Protein AF-A0AAD7Q7Y7-F1 (afdb_monomer_lite)

Radius of gyration: 22.15 Å; chains: 1; bounding box: 52×50×63 Å

Sequence (115 aa):
MNFNFKGLAIGNPLLDFDIDFNSKAEFFCSHGLISDSTCESFNKIGNPSQIRRQTVSGTLTDVCAGANKQVFSELSSYVDTYDITLSICLASV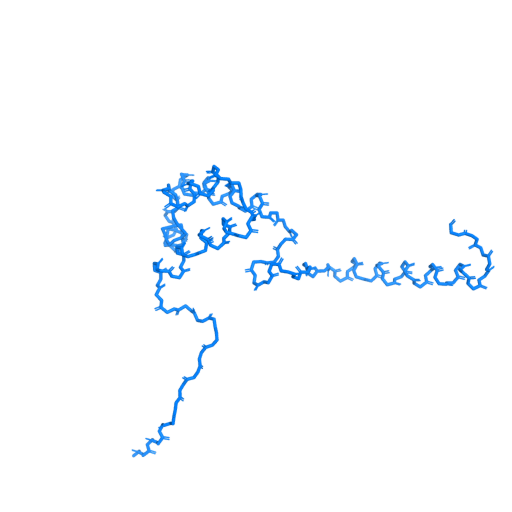LQQAAVLHQLVRFIHILEGKKS

Foldseek 3Di:
DDDDDDDDDDDPDDDDLLVSQQVLLVVCVVVVLADPVLSVLCNPFQPRSNLVVCVVVVNHDPSNVVSVVRSDVSNDPFADPVDRVDTDDDDPVVVVVVVVVVVVVVVCVVVVNDD

pLDDT: mean 90.98, std 7.78, range [52.94, 97.56]

Organism: Quillaja saponaria (NCBI:txid32244)

Secondary structure (DSSP, 8-state):
----------SS----HHHHHHHHHHHHHHTTSS-HHHHHHHHHTS-HHHHHHHHHHT---HHHHHHHHHHHHHH-TTB-SS-TTSBPPPPHHHHHHHHHHHHHHHHHHHTT---

Structure (mmCIF, N/CA/C/O backbone):
data_AF-A0AAD7Q7Y7-F1
#
_entry.id   AF-A0AAD7Q7Y7-F1
#
loop_
_atom_site.group_PDB
_atom_site.id
_atom_site.type_symbol
_atom_site.label_atom_id
_atom_site.label_alt_id
_atom_site.label_comp_id
_atom_site.label_asym_id
_atom_site.label_entity_id
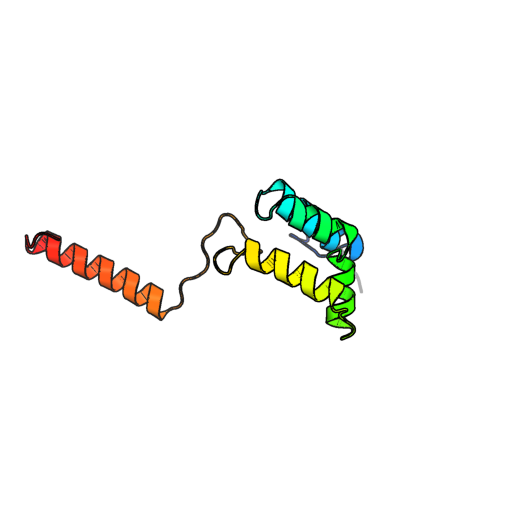_atom_site.label_seq_id
_atom_site.pdbx_PDB_ins_code
_atom_site.Cartn_x
_atom_site.Cartn_y
_atom_site.Cartn_z
_atom_site.occupancy
_atom_site.B_iso_or_equiv
_atom_site.auth_seq_id
_atom_site.auth_comp_id
_atom_site.auth_asym_id
_atom_site.auth_atom_id
_atom_site.pdbx_PDB_model_num
ATOM 1 N N . MET A 1 1 ? -6.175 -33.674 -24.945 1.00 52.94 1 MET A N 1
ATOM 2 C CA . MET A 1 1 ? -6.567 -32.699 -23.903 1.00 52.94 1 MET A CA 1
ATOM 3 C C . MET A 1 1 ? -7.348 -31.598 -24.597 1.00 52.94 1 MET A C 1
ATOM 5 O O . MET A 1 1 ? -6.795 -31.001 -25.506 1.00 52.94 1 MET A O 1
ATOM 9 N N . ASN A 1 2 ? -8.621 -31.394 -24.254 1.00 79.12 2 ASN A N 1
ATOM 10 C CA . ASN A 1 2 ? -9.457 -30.366 -24.880 1.00 79.12 2 ASN A CA 1
ATOM 11 C C . ASN A 1 2 ? -9.912 -29.390 -23.789 1.00 79.12 2 ASN A C 1
ATOM 13 O O . ASN A 1 2 ? -10.776 -29.732 -22.984 1.00 79.12 2 ASN A O 1
ATOM 17 N N . PHE A 1 3 ? -9.276 -28.221 -23.711 1.00 87.75 3 PHE A N 1
ATOM 18 C CA . PHE A 1 3 ? -9.587 -27.195 -22.715 1.00 87.75 3 PHE A CA 1
ATOM 19 C C . PHE A 1 3 ? -10.415 -26.082 -23.369 1.00 87.75 3 PHE A C 1
ATOM 21 O O . PHE A 1 3 ? -9.946 -25.419 -24.289 1.00 87.75 3 PHE A O 1
ATOM 28 N N . ASN A 1 4 ? -11.658 -25.896 -22.914 1.00 91.56 4 ASN A N 1
ATOM 29 C CA . ASN A 1 4 ? -12.604 -24.905 -23.445 1.00 91.56 4 ASN A CA 1
ATOM 30 C C . ASN A 1 4 ? -12.723 -23.715 -22.483 1.00 91.56 4 ASN A C 1
ATOM 32 O O . ASN A 1 4 ? -13.688 -23.602 -21.726 1.00 91.56 4 ASN A O 1
ATOM 36 N N . PHE A 1 5 ? -11.707 -22.856 -22.485 1.00 93.81 5 PHE A N 1
ATOM 37 C CA . PHE A 1 5 ? -11.635 -21.684 -21.617 1.00 93.81 5 PHE A CA 1
ATOM 38 C C . PHE A 1 5 ? -12.669 -20.614 -22.001 1.00 93.81 5 PHE A C 1
ATOM 40 O O . PHE A 1 5 ? -12.812 -20.291 -23.180 1.00 93.81 5 PHE A O 1
ATOM 47 N N . LYS A 1 6 ? -13.379 -20.056 -21.008 1.00 96.56 6 LYS A N 1
ATOM 48 C CA . LYS A 1 6 ? -14.420 -19.028 -21.215 1.00 96.56 6 LYS A CA 1
ATOM 49 C C . LYS A 1 6 ? -14.054 -17.636 -20.704 1.00 96.56 6 LYS A C 1
ATOM 51 O O . LYS A 1 6 ? -14.623 -16.667 -21.191 1.00 96.56 6 LYS A O 1
ATOM 56 N N . GLY A 1 7 ? -13.119 -17.521 -19.766 1.00 96.06 7 GLY A N 1
ATOM 57 C CA . GLY A 1 7 ? -12.695 -16.228 -19.238 1.00 96.06 7 GLY A CA 1
ATOM 58 C C . GLY A 1 7 ? -12.026 -16.326 -17.871 1.00 96.06 7 GLY A C 1
ATOM 59 O O . GLY A 1 7 ? -12.074 -17.367 -17.216 1.00 96.06 7 GLY A O 1
ATOM 60 N N . LEU A 1 8 ? -11.402 -15.218 -17.467 1.00 96.31 8 LEU A N 1
ATOM 61 C CA . LEU A 1 8 ? -10.744 -15.011 -16.178 1.00 96.31 8 LEU A CA 1
ATOM 62 C C . LEU A 1 8 ? -11.156 -13.639 -15.643 1.00 96.31 8 LEU A C 1
ATOM 64 O O . LEU A 1 8 ? -11.082 -12.648 -16.365 1.00 96.31 8 LEU A O 1
ATOM 68 N N . ALA A 1 9 ? -11.566 -13.597 -14.381 1.00 96.94 9 ALA A N 1
ATOM 69 C CA . ALA A 1 9 ? -11.798 -12.368 -13.639 1.00 96.94 9 ALA A CA 1
ATOM 70 C C . ALA A 1 9 ? -10.845 -12.342 -12.444 1.00 96.94 9 ALA A C 1
ATOM 72 O O . ALA A 1 9 ? -10.654 -13.366 -11.786 1.00 96.94 9 ALA A O 1
ATOM 73 N N . ILE A 1 10 ? -10.249 -11.183 -12.176 1.00 97.50 10 ILE A N 1
ATOM 74 C CA . ILE A 1 10 ? -9.344 -10.981 -11.045 1.00 97.50 10 ILE A CA 1
ATOM 75 C C . ILE A 1 10 ? -9.737 -9.672 -10.362 1.00 97.50 10 ILE A C 1
ATOM 77 O O . ILE A 1 10 ? -9.852 -8.645 -11.026 1.00 97.50 10 ILE A O 1
ATOM 81 N N . GLY A 1 11 ? -9.985 -9.719 -9.053 1.00 96.19 11 GLY A N 1
ATOM 82 C CA . GLY A 1 11 ? -10.359 -8.555 -8.246 1.00 96.19 11 GLY A CA 1
ATOM 83 C C . GLY A 1 11 ? -9.155 -8.007 -7.487 1.00 96.19 11 GLY A C 1
ATOM 84 O O . GLY A 1 11 ? -8.452 -8.777 -6.839 1.00 96.19 11 GLY A O 1
ATOM 85 N N . ASN A 1 12 ? -8.923 -6.697 -7.597 1.00 95.31 12 ASN A N 1
ATOM 86 C CA . ASN A 1 12 ? -7.791 -5.965 -7.010 1.00 95.31 12 ASN A CA 1
ATOM 87 C C . ASN A 1 12 ? -6.423 -6.675 -7.141 1.00 95.31 12 ASN A C 1
ATOM 89 O O . ASN A 1 12 ? -5.718 -6.850 -6.143 1.00 95.31 12 ASN A O 1
ATOM 93 N N . PRO A 1 13 ? -6.052 -7.136 -8.350 1.00 95.50 13 PRO A N 1
ATOM 94 C CA . PRO A 1 13 ? -4.773 -7.799 -8.571 1.00 95.50 13 PRO A CA 1
ATOM 95 C C . PRO A 1 13 ? -3.579 -6.854 -8.445 1.00 95.50 13 PRO A C 1
ATOM 97 O O . PRO A 1 13 ? -3.693 -5.650 -8.642 1.00 95.50 13 PRO A O 1
ATOM 100 N N . LEU A 1 14 ? -2.409 -7.458 -8.239 1.00 95.88 14 LEU A N 1
ATOM 101 C CA . LEU A 1 14 ? -1.136 -6.890 -8.672 1.00 95.88 14 LEU A CA 1
ATOM 102 C C . LEU A 1 14 ? -0.893 -7.338 -10.126 1.00 95.88 14 LEU A C 1
ATOM 104 O O . LEU A 1 14 ? -0.710 -8.532 -10.369 1.00 95.88 14 LEU A O 1
ATOM 108 N N . LEU A 1 15 ? -0.936 -6.411 -11.077 1.00 96.69 15 LEU A N 1
ATOM 109 C CA . LEU A 1 15 ? -0.736 -6.607 -12.517 1.00 96.69 15 LEU A CA 1
ATOM 110 C C . LEU A 1 15 ? 0.615 -6.073 -12.988 1.00 96.69 15 LEU A C 1
ATOM 112 O O . LEU A 1 15 ? 1.291 -6.741 -13.768 1.00 96.69 15 LEU A O 1
ATOM 116 N N . ASP A 1 16 ? 1.011 -4.897 -12.505 1.00 97.56 16 ASP A N 1
ATOM 117 C CA . ASP A 1 16 ? 2.286 -4.265 -12.823 1.00 97.56 16 ASP A CA 1
ATOM 118 C C . ASP A 1 16 ? 2.927 -3.734 -11.545 1.00 97.56 16 ASP A C 1
ATOM 120 O O . ASP A 1 16 ? 2.351 -2.935 -10.810 1.00 97.56 16 ASP A O 1
ATOM 124 N N . PHE A 1 17 ? 4.144 -4.195 -11.269 1.00 96.12 17 PHE A N 1
ATOM 125 C CA . PHE A 1 17 ? 4.811 -3.900 -10.010 1.00 96.12 17 PHE A CA 1
ATOM 126 C C . PHE A 1 17 ? 5.022 -2.396 -9.806 1.00 96.12 17 PHE A C 1
ATOM 128 O O . PHE A 1 17 ? 4.733 -1.880 -8.730 1.00 96.12 17 PHE A O 1
ATOM 135 N N . ASP A 1 18 ? 5.530 -1.680 -10.805 1.00 96.06 18 ASP A N 1
ATOM 136 C CA . ASP A 1 18 ? 5.871 -0.276 -10.606 1.00 96.06 18 ASP A CA 1
ATOM 137 C C . ASP A 1 18 ? 4.602 0.585 -10.605 1.00 96.06 18 ASP A C 1
ATOM 139 O O . ASP A 1 18 ? 4.456 1.436 -9.728 1.00 96.06 18 ASP A O 1
ATOM 143 N N 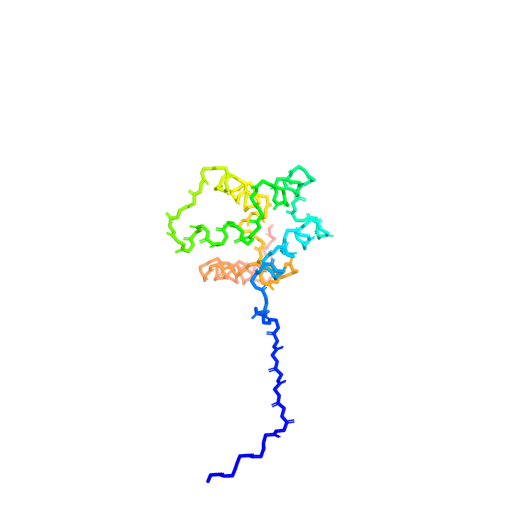. ILE A 1 19 ? 3.647 0.325 -11.502 1.00 96.12 19 ILE A N 1
ATOM 144 C CA . ILE A 1 19 ? 2.385 1.078 -11.570 1.00 96.12 19 ILE A CA 1
ATOM 145 C C . ILE A 1 19 ? 1.548 0.856 -10.305 1.00 96.12 19 ILE A C 1
ATOM 147 O O . ILE A 1 19 ? 1.166 1.822 -9.640 1.00 96.12 19 ILE A O 1
ATOM 151 N N . ASP A 1 20 ? 1.297 -0.397 -9.927 1.00 96.19 20 ASP A N 1
ATOM 152 C CA . ASP A 1 20 ? 0.395 -0.703 -8.816 1.00 96.19 20 ASP A CA 1
ATOM 153 C C . ASP A 1 20 ? 0.981 -0.278 -7.473 1.00 96.19 20 ASP A C 1
ATOM 155 O O . ASP A 1 20 ? 0.251 0.227 -6.618 1.00 96.19 20 ASP A O 1
ATOM 159 N N . PHE A 1 21 ? 2.294 -0.433 -7.257 1.00 95.62 21 PHE A N 1
ATOM 160 C CA . PHE A 1 21 ? 2.894 0.085 -6.031 1.00 95.62 21 PHE A CA 1
ATOM 161 C C . PHE A 1 21 ? 2.924 1.612 -6.041 1.00 95.62 21 PHE A C 1
ATOM 163 O O . PHE A 1 21 ? 2.484 2.205 -5.057 1.00 95.62 21 PHE A O 1
ATOM 170 N N . ASN A 1 22 ? 3.372 2.264 -7.119 1.00 95.25 22 ASN A N 1
ATOM 171 C CA . ASN A 1 22 ? 3.475 3.726 -7.133 1.00 95.25 22 ASN A CA 1
ATOM 172 C C . ASN A 1 22 ? 2.109 4.417 -7.007 1.00 95.25 22 ASN A C 1
ATOM 174 O O . ASN A 1 22 ? 2.018 5.431 -6.318 1.00 95.25 22 ASN A O 1
ATOM 178 N N . SER A 1 23 ? 1.035 3.826 -7.543 1.00 94.75 23 SER A N 1
ATOM 179 C CA . SER A 1 23 ? -0.334 4.340 -7.369 1.00 94.75 23 SER A CA 1
ATOM 180 C C . SER A 1 23 ? -0.780 4.441 -5.903 1.00 94.75 23 SER A C 1
ATOM 182 O O . SER A 1 23 ? -1.650 5.248 -5.583 1.00 94.75 23 SER A O 1
ATOM 184 N N . LYS A 1 24 ? -0.163 3.692 -4.973 1.00 92.88 24 LYS A N 1
ATOM 185 C CA . LYS A 1 24 ? -0.460 3.808 -3.534 1.00 92.88 24 LYS A CA 1
ATOM 186 C C . LYS A 1 24 ? -0.111 5.180 -2.978 1.00 92.88 24 LYS A C 1
ATOM 188 O O . LYS A 1 24 ? -0.804 5.648 -2.079 1.00 92.88 24 LYS A O 1
ATOM 193 N N . ALA A 1 25 ? 0.945 5.810 -3.495 1.00 93.88 25 ALA A N 1
ATOM 194 C CA . ALA A 1 25 ? 1.298 7.158 -3.079 1.00 93.88 25 ALA A CA 1
ATOM 195 C C . ALA A 1 25 ? 0.175 8.125 -3.456 1.00 93.88 25 ALA A C 1
ATOM 197 O O . ALA A 1 25 ? -0.387 8.777 -2.581 1.00 93.88 25 ALA A O 1
ATOM 198 N N . GLU A 1 26 ? -0.231 8.133 -4.725 1.00 93.56 26 GLU A N 1
ATOM 199 C CA . GLU A 1 26 ? -1.332 8.968 -5.212 1.00 93.56 26 GLU A CA 1
ATOM 200 C C . GLU A 1 26 ? -2.662 8.669 -4.505 1.00 93.56 26 GLU A C 1
ATOM 202 O O . GLU A 1 26 ? -3.393 9.595 -4.146 1.00 93.56 26 GLU A O 1
ATOM 207 N N . PHE A 1 27 ? -2.958 7.398 -4.225 1.00 95.62 27 PHE A N 1
ATOM 208 C CA . PHE A 1 27 ? -4.135 7.002 -3.457 1.00 95.62 27 PHE A CA 1
ATOM 209 C C . PHE A 1 27 ? -4.123 7.614 -2.049 1.00 95.62 27 PHE A C 1
ATOM 211 O O . PHE A 1 27 ? -5.088 8.272 -1.667 1.00 95.62 27 PHE A O 1
ATOM 218 N N . PHE A 1 28 ? -3.028 7.485 -1.292 1.00 95.81 28 PHE A N 1
ATOM 219 C CA . PHE A 1 28 ? -2.949 8.062 0.055 1.00 95.81 28 PHE A CA 1
ATOM 220 C C . PHE A 1 28 ? -3.048 9.589 0.047 1.00 95.81 28 PHE A C 1
ATOM 222 O O . PHE A 1 28 ? -3.737 10.152 0.898 1.00 95.81 28 PHE A O 1
ATOM 229 N N . CYS A 1 29 ? -2.425 10.254 -0.929 1.00 95.06 29 CYS A N 1
ATOM 230 C CA . CYS A 1 29 ? -2.511 11.707 -1.055 1.00 95.06 29 CYS A CA 1
ATOM 231 C C . CYS A 1 29 ? -3.941 12.169 -1.379 1.00 95.06 29 CYS A C 1
ATOM 233 O O . CYS A 1 29 ? -4.493 13.028 -0.699 1.00 95.06 29 CYS A O 1
ATOM 235 N N . SER A 1 30 ? -4.565 11.577 -2.402 1.00 96.44 30 SER A N 1
ATOM 236 C CA . SER A 1 30 ? -5.900 11.978 -2.880 1.00 96.44 30 SER A CA 1
ATOM 237 C C . SER A 1 30 ? -7.023 11.693 -1.880 1.00 96.44 30 SER A C 1
ATOM 239 O O . SER A 1 30 ? -8.062 12.348 -1.930 1.00 96.44 30 SER A O 1
ATOM 241 N N . HIS A 1 31 ? -6.805 10.761 -0.951 1.00 95.69 31 HIS A N 1
ATOM 242 C CA . HIS A 1 31 ? -7.755 10.427 0.111 1.00 95.69 31 HIS A CA 1
ATOM 243 C C . HIS A 1 31 ? -7.444 11.139 1.437 1.00 95.69 31 HIS A C 1
ATOM 245 O O . HIS A 1 31 ? -8.073 10.842 2.450 1.00 95.69 31 HIS A O 1
ATOM 251 N N . GLY A 1 32 ? -6.488 12.078 1.446 1.00 95.25 32 GLY A N 1
ATOM 252 C CA . GLY A 1 32 ? -6.157 12.884 2.625 1.00 95.25 32 GLY A CA 1
ATOM 253 C C . GLY A 1 32 ? -5.594 12.073 3.791 1.00 95.25 32 GLY A C 1
ATOM 254 O O . GLY A 1 32 ? -5.728 12.478 4.943 1.00 95.25 32 GLY A O 1
ATOM 255 N N . LEU A 1 33 ? -4.996 10.914 3.504 1.00 95.81 33 LEU A N 1
ATOM 256 C CA . LEU A 1 33 ? -4.450 10.017 4.522 1.00 95.81 33 LEU A CA 1
ATOM 257 C C . LEU A 1 33 ? -3.051 10.431 4.985 1.00 95.81 33 LEU A C 1
ATOM 259 O O . LEU A 1 33 ? -2.596 9.990 6.038 1.00 95.81 33 LEU A O 1
ATOM 263 N N . ILE A 1 34 ? -2.373 11.248 4.180 1.00 96.44 34 ILE A N 1
ATOM 264 C CA . ILE A 1 34 ? -1.046 11.791 4.452 1.00 96.44 34 ILE A CA 1
ATOM 265 C C . ILE A 1 34 ? -0.988 13.277 4.080 1.00 96.44 34 ILE A C 1
ATOM 267 O O . ILE A 1 34 ? -1.750 13.749 3.236 1.00 96.44 34 ILE A O 1
ATOM 271 N N . SER A 1 35 ? -0.074 14.009 4.707 1.00 97.06 35 SER A N 1
ATOM 272 C CA . SER A 1 35 ? 0.213 15.421 4.470 1.00 97.06 35 SER A CA 1
ATOM 273 C C . SER A 1 35 ? 0.880 15.657 3.113 1.00 97.06 35 SER A C 1
ATOM 275 O O . SER A 1 35 ? 1.539 14.768 2.571 1.00 97.06 35 SER A O 1
ATOM 277 N N . ASP A 1 36 ? 0.790 16.882 2.585 1.00 96.12 36 ASP A N 1
ATOM 278 C CA . ASP A 1 36 ? 1.417 17.255 1.307 1.00 96.12 36 ASP A CA 1
ATOM 279 C C . ASP A 1 36 ? 2.934 16.997 1.298 1.00 96.12 36 ASP A C 1
ATOM 281 O O . ASP A 1 36 ? 3.478 16.490 0.316 1.00 96.12 36 ASP A O 1
ATOM 285 N N . SER A 1 37 ? 3.628 17.276 2.409 1.00 94.94 37 SER A N 1
ATOM 286 C CA . SER A 1 37 ? 5.070 17.017 2.513 1.00 94.94 37 SER A CA 1
ATOM 287 C C . SER A 1 37 ? 5.397 15.524 2.493 1.00 94.94 37 SER A C 1
ATOM 289 O O . SER A 1 37 ? 6.378 15.107 1.871 1.00 94.94 37 SER A O 1
ATOM 291 N N . THR A 1 38 ? 4.567 14.704 3.140 1.00 95.38 38 THR A N 1
ATOM 292 C CA . THR A 1 38 ? 4.710 13.246 3.114 1.00 95.38 38 THR A CA 1
ATOM 293 C C . THR A 1 38 ? 4.350 12.690 1.737 1.00 95.38 38 THR A C 1
ATOM 295 O O . THR A 1 38 ? 5.061 11.821 1.236 1.00 95.38 38 THR A O 1
ATOM 298 N N . CYS A 1 39 ? 3.341 13.248 1.065 1.00 94.81 39 CYS A N 1
ATOM 299 C CA . CYS A 1 39 ? 2.990 12.920 -0.315 1.00 94.81 39 CYS A CA 1
ATOM 300 C C . CYS A 1 39 ? 4.153 13.177 -1.285 1.00 94.81 39 CYS A C 1
ATOM 302 O O . CYS A 1 39 ? 4.485 12.323 -2.111 1.00 94.81 39 CYS A O 1
ATOM 304 N N . GLU A 1 40 ? 4.809 14.335 -1.184 1.00 93.50 40 GLU A N 1
ATOM 305 C CA . GLU A 1 40 ? 5.949 14.675 -2.035 1.00 93.50 40 GLU A CA 1
ATOM 306 C C . GLU A 1 40 ? 7.137 13.729 -1.797 1.00 93.50 40 GLU A C 1
ATOM 308 O O . GLU A 1 40 ? 7.706 13.192 -2.752 1.00 93.50 40 GLU A O 1
ATOM 313 N N . SER A 1 41 ? 7.470 13.474 -0.527 1.00 90.69 41 SER A N 1
ATOM 314 C CA . SER A 1 41 ? 8.522 12.529 -0.130 1.00 90.69 41 SER A CA 1
ATOM 315 C C . SER A 1 41 ? 8.237 11.117 -0.654 1.00 90.69 41 SER A C 1
ATOM 317 O O . SER A 1 41 ? 9.108 10.470 -1.247 1.00 90.69 41 SER A O 1
ATOM 319 N N . PHE A 1 42 ? 6.990 10.664 -0.516 1.00 90.38 42 PHE A N 1
ATOM 320 C CA . PHE A 1 42 ? 6.563 9.333 -0.924 1.00 90.38 42 PHE A CA 1
ATOM 321 C C . PHE A 1 42 ? 6.469 9.167 -2.441 1.00 90.38 42 PHE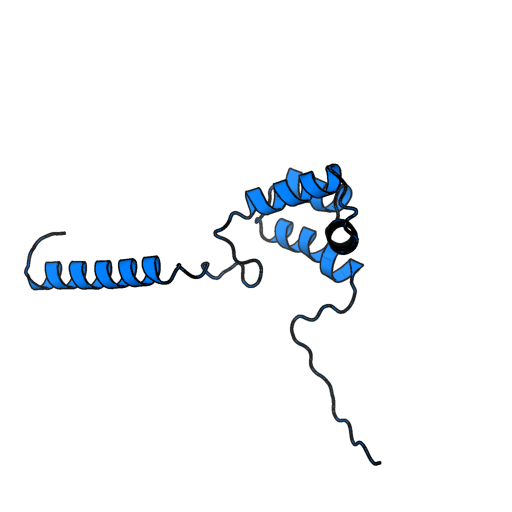 A C 1
ATOM 323 O O . PHE A 1 42 ? 6.609 8.056 -2.923 1.00 90.38 42 PHE A O 1
ATOM 330 N N . ASN A 1 43 ? 6.301 10.238 -3.219 1.00 89.50 43 ASN A N 1
ATOM 331 C CA . ASN A 1 43 ? 6.346 10.158 -4.682 1.00 89.50 43 ASN A CA 1
ATOM 332 C C . ASN A 1 43 ? 7.768 10.280 -5.254 1.00 89.50 43 ASN A C 1
ATOM 334 O O . ASN A 1 43 ? 8.074 9.657 -6.270 1.00 89.50 43 ASN A O 1
ATOM 338 N N . LYS A 1 44 ? 8.640 11.088 -4.636 1.00 86.94 44 LYS A N 1
ATOM 339 C CA . LYS A 1 44 ? 9.931 11.476 -5.237 1.00 86.94 44 LYS A CA 1
ATOM 340 C C . LYS A 1 44 ? 11.150 10.796 -4.622 1.00 86.94 44 LYS A C 1
ATOM 342 O O . LYS A 1 44 ? 12.101 10.507 -5.341 1.00 86.94 44 LYS A O 1
ATOM 347 N N . ILE A 1 45 ? 11.156 10.593 -3.307 1.00 82.06 45 ILE A N 1
ATOM 348 C CA . ILE A 1 45 ? 12.346 10.168 -2.558 1.00 82.06 45 ILE A CA 1
ATOM 349 C C . ILE A 1 45 ? 12.332 8.653 -2.354 1.00 82.06 45 ILE A C 1
ATOM 351 O O . ILE A 1 45 ? 13.275 7.953 -2.716 1.00 82.06 45 ILE A O 1
ATOM 355 N N . GLY A 1 46 ? 11.250 8.144 -1.773 1.00 78.50 46 GLY A N 1
ATOM 356 C CA . GLY A 1 46 ? 11.031 6.721 -1.565 1.00 78.50 46 GLY A CA 1
ATOM 357 C C . GLY A 1 46 ? 9.739 6.315 -2.235 1.00 78.50 46 GLY A C 1
ATOM 358 O O . GLY A 1 46 ? 8.756 6.098 -1.536 1.00 78.50 46 GLY A O 1
ATOM 359 N N . ASN A 1 47 ? 9.726 6.236 -3.569 1.00 91.88 47 ASN A N 1
ATOM 360 C CA . ASN A 1 47 ? 8.516 5.778 -4.241 1.00 91.88 47 ASN A CA 1
ATOM 361 C C . ASN A 1 47 ? 8.147 4.350 -3.787 1.00 91.88 47 ASN A C 1
ATOM 363 O O . ASN A 1 47 ? 9.037 3.556 -3.442 1.00 91.88 47 ASN A O 1
ATOM 367 N N . PRO A 1 48 ? 6.849 4.009 -3.724 1.00 95.00 48 PRO A N 1
ATOM 368 C CA . PRO A 1 48 ? 6.422 2.763 -3.099 1.00 95.00 48 PRO A CA 1
ATOM 369 C C . PRO A 1 48 ? 7.003 1.512 -3.769 1.00 95.00 48 PRO A C 1
ATOM 371 O O . PRO A 1 48 ? 7.313 0.539 -3.079 1.00 95.00 48 PRO A O 1
ATOM 374 N N . SER A 1 49 ? 7.176 1.524 -5.095 1.00 96.06 49 SER A N 1
ATOM 375 C CA . SER A 1 49 ? 7.772 0.397 -5.825 1.00 96.06 49 SER A CA 1
ATOM 376 C C . SER A 1 49 ? 9.240 0.187 -5.440 1.00 96.06 49 SER A C 1
ATOM 378 O O . SER A 1 49 ? 9.649 -0.941 -5.155 1.00 96.06 49 SER A O 1
ATOM 380 N N . GLN A 1 50 ? 10.028 1.259 -5.328 1.00 95.88 50 GLN A N 1
ATOM 381 C CA . GLN A 1 50 ? 11.410 1.204 -4.862 1.00 95.88 50 GLN A CA 1
ATOM 382 C C . GLN A 1 50 ? 11.494 0.718 -3.416 1.00 95.88 50 GLN A C 1
ATOM 384 O O . GLN A 1 50 ? 12.288 -0.183 -3.138 1.00 95.88 50 GLN A O 1
ATOM 389 N N . ILE A 1 51 ? 10.666 1.262 -2.512 1.00 95.69 51 ILE A N 1
ATOM 390 C CA . ILE A 1 51 ? 10.588 0.787 -1.123 1.00 95.69 51 ILE A CA 1
ATOM 391 C C . ILE A 1 51 ? 10.315 -0.714 -1.122 1.00 95.69 51 ILE A C 1
ATOM 393 O O . ILE A 1 51 ? 11.077 -1.475 -0.530 1.00 95.69 51 ILE A O 1
ATOM 397 N N . ARG A 1 52 ? 9.280 -1.163 -1.841 1.00 96.12 52 ARG A N 1
ATOM 398 C CA . ARG A 1 52 ? 8.897 -2.576 -1.897 1.00 96.12 52 ARG A CA 1
ATOM 399 C C . ARG A 1 52 ? 10.028 -3.457 -2.410 1.00 96.12 52 ARG A C 1
ATOM 401 O O . ARG A 1 52 ? 10.299 -4.499 -1.817 1.00 96.12 52 ARG A O 1
ATOM 408 N N . ARG A 1 53 ? 10.688 -3.046 -3.492 1.00 96.25 53 ARG A N 1
ATOM 409 C CA . ARG A 1 53 ? 11.798 -3.782 -4.104 1.00 96.25 53 ARG A CA 1
ATOM 410 C C . ARG A 1 53 ? 12.957 -3.922 -3.126 1.00 96.25 53 ARG A C 1
ATOM 412 O O . ARG A 1 53 ? 13.419 -5.036 -2.908 1.00 96.25 53 ARG A O 1
ATOM 419 N N . GLN A 1 54 ? 13.353 -2.819 -2.491 1.00 96.94 54 GLN A N 1
ATOM 420 C CA . GLN A 1 54 ? 14.441 -2.801 -1.519 1.00 96.94 54 GLN A CA 1
ATOM 421 C C . GLN A 1 54 ? 14.113 -3.586 -0.242 1.00 96.94 54 GLN A C 1
ATOM 423 O O . GLN A 1 54 ? 14.985 -4.253 0.309 1.00 96.94 54 GLN A O 1
ATOM 428 N N . THR A 1 55 ? 12.864 -3.542 0.233 1.00 96.06 55 THR A N 1
ATOM 429 C CA . THR A 1 55 ? 12.420 -4.355 1.373 1.00 96.06 55 THR A CA 1
ATOM 430 C C . THR A 1 55 ? 12.527 -5.843 1.057 1.00 96.06 55 THR A C 1
ATOM 432 O O . THR A 1 55 ? 13.051 -6.597 1.870 1.00 96.06 55 THR A O 1
ATOM 435 N N . VAL A 1 56 ? 12.076 -6.271 -0.127 1.00 96.19 56 VAL A N 1
ATOM 436 C CA . VAL A 1 56 ? 12.134 -7.684 -0.538 1.00 96.19 56 VAL A CA 1
ATOM 437 C C . VAL A 1 56 ? 13.575 -8.155 -0.747 1.00 96.19 56 VAL A C 1
ATOM 439 O O . VAL A 1 56 ? 13.901 -9.279 -0.377 1.00 96.19 56 VAL A O 1
ATOM 442 N N . SER A 1 57 ? 14.450 -7.313 -1.300 1.00 97.25 57 SER A N 1
ATOM 443 C CA . SER A 1 57 ? 15.867 -7.648 -1.487 1.00 97.25 57 SER A CA 1
ATOM 444 C C . SER A 1 57 ? 16.716 -7.504 -0.220 1.00 97.25 57 SER A C 1
ATOM 446 O O . SER A 1 57 ? 17.891 -7.861 -0.248 1.00 97.25 57 SER A O 1
ATOM 448 N N . GLY A 1 58 ? 16.167 -6.969 0.876 1.00 96.81 58 GLY A N 1
ATOM 449 C CA . GLY A 1 58 ? 16.923 -6.684 2.099 1.00 96.81 58 GLY A CA 1
ATOM 450 C C . GLY A 1 58 ? 17.925 -5.531 1.957 1.00 96.81 58 GLY A C 1
ATOM 451 O O . GLY A 1 58 ? 18.878 -5.447 2.724 1.00 96.81 58 GLY A O 1
ATOM 452 N N . THR A 1 59 ? 17.726 -4.640 0.983 1.00 97.31 59 THR A N 1
ATOM 453 C CA . THR A 1 59 ? 18.626 -3.518 0.661 1.00 97.31 59 THR A CA 1
ATOM 454 C C . THR A 1 59 ? 17.950 -2.161 0.881 1.00 97.31 59 THR A C 1
ATOM 456 O O . THR A 1 59 ? 18.143 -1.232 0.093 1.00 97.31 59 THR A O 1
ATOM 459 N N . LEU A 1 60 ? 17.085 -2.060 1.896 1.00 96.25 60 LEU A N 1
ATOM 460 C CA . LEU A 1 60 ? 16.352 -0.833 2.208 1.00 96.25 60 LEU A CA 1
ATOM 461 C C . LEU A 1 60 ? 17.308 0.259 2.682 1.00 96.25 60 LEU A C 1
ATOM 463 O O . LEU A 1 60 ? 17.972 0.116 3.703 1.00 96.25 60 LEU A O 1
ATOM 467 N N . THR A 1 61 ? 17.362 1.349 1.923 1.00 96.06 61 THR A N 1
ATOM 468 C CA . THR A 1 61 ? 18.156 2.531 2.279 1.00 96.06 61 THR A CA 1
ATOM 469 C C . THR A 1 61 ? 17.489 3.317 3.408 1.00 96.06 61 THR A C 1
ATOM 471 O O . THR A 1 61 ? 16.260 3.355 3.489 1.00 96.06 61 THR A O 1
ATOM 474 N N . ASP A 1 62 ? 18.279 4.010 4.234 1.00 95.69 62 ASP A N 1
ATOM 475 C CA . ASP A 1 62 ? 17.765 4.834 5.343 1.00 95.69 62 ASP A CA 1
ATOM 476 C C . ASP A 1 62 ? 16.778 5.906 4.873 1.00 95.69 62 ASP A C 1
ATOM 478 O O . ASP A 1 62 ? 15.793 6.207 5.544 1.00 95.69 62 ASP A O 1
ATOM 482 N N . VAL A 1 63 ? 17.014 6.447 3.678 1.00 93.25 63 VAL A N 1
ATOM 483 C CA . VAL A 1 63 ? 16.155 7.445 3.042 1.00 93.25 63 VAL A CA 1
ATOM 484 C C . VAL A 1 63 ? 14.782 6.849 2.702 1.00 93.25 63 VAL A C 1
ATOM 486 O O . VAL A 1 63 ? 13.754 7.408 3.088 1.00 93.25 63 VAL A O 1
ATOM 489 N N . CYS A 1 64 ? 14.743 5.681 2.051 1.00 94.25 64 CYS A N 1
ATOM 490 C CA . CYS A 1 64 ? 13.489 4.976 1.768 1.00 94.25 64 CYS A CA 1
ATOM 491 C C . CYS A 1 64 ? 12.792 4.500 3.051 1.00 94.25 64 CYS A C 1
ATOM 493 O O . CYS A 1 64 ? 11.570 4.584 3.150 1.00 94.25 64 CYS A O 1
ATOM 495 N N . ALA A 1 65 ? 13.551 4.036 4.047 1.00 95.00 65 ALA A N 1
ATOM 496 C CA . ALA A 1 65 ? 13.016 3.643 5.346 1.00 95.00 65 ALA A CA 1
ATOM 497 C C . ALA A 1 65 ? 12.380 4.832 6.083 1.00 95.00 65 ALA A C 1
ATOM 499 O O . ALA A 1 65 ? 11.298 4.694 6.654 1.00 95.00 65 ALA A O 1
ATOM 500 N N . GLY A 1 66 ? 13.020 6.003 6.037 1.00 94.50 66 GLY A N 1
ATOM 501 C CA . GLY A 1 66 ? 12.515 7.247 6.610 1.00 94.50 66 GLY A CA 1
ATOM 502 C C . GLY A 1 66 ? 11.212 7.701 5.958 1.00 94.50 66 GLY A C 1
ATOM 503 O O . GLY A 1 66 ? 10.236 7.936 6.669 1.00 94.50 66 GLY A O 1
ATOM 504 N N . ALA A 1 67 ? 11.165 7.741 4.622 1.00 93.25 67 ALA A N 1
ATOM 505 C CA . ALA A 1 67 ? 9.949 8.080 3.878 1.00 93.25 67 ALA A CA 1
ATOM 506 C C . ALA A 1 67 ? 8.804 7.100 4.189 1.00 93.25 67 ALA A C 1
ATOM 508 O O . ALA A 1 67 ? 7.692 7.514 4.509 1.00 93.25 67 ALA A O 1
ATOM 509 N N . ASN A 1 68 ? 9.094 5.793 4.199 1.00 94.06 68 ASN A N 1
ATOM 510 C CA . ASN A 1 68 ? 8.115 4.768 4.554 1.00 94.06 68 ASN A CA 1
ATOM 511 C C . ASN A 1 68 ? 7.588 4.956 5.986 1.00 94.06 68 ASN A C 1
ATOM 513 O O . ASN A 1 68 ? 6.389 4.873 6.239 1.00 94.06 68 ASN A O 1
ATOM 517 N N . LYS A 1 69 ? 8.481 5.249 6.937 1.00 94.88 69 LYS A N 1
ATOM 518 C CA . LYS A 1 69 ? 8.113 5.492 8.334 1.00 94.88 69 LYS A CA 1
ATOM 519 C C . LYS A 1 69 ? 7.218 6.723 8.486 1.00 94.88 69 LYS A C 1
ATOM 521 O O . LYS A 1 69 ? 6.281 6.664 9.275 1.00 94.88 69 LYS A O 1
ATOM 526 N N . GLN A 1 70 ? 7.484 7.806 7.753 1.00 95.19 70 GLN A N 1
ATOM 527 C CA . GLN A 1 70 ? 6.644 9.010 7.768 1.00 95.19 70 GLN A CA 1
ATOM 528 C C . GLN A 1 70 ? 5.214 8.685 7.325 1.00 95.19 70 GLN A C 1
ATOM 530 O O . GLN A 1 70 ? 4.276 8.936 8.081 1.00 95.19 70 GLN A O 1
ATOM 535 N N . VAL A 1 71 ? 5.059 8.012 6.181 1.00 94.75 71 VAL A N 1
ATOM 536 C CA . VAL A 1 71 ? 3.750 7.587 5.654 1.00 94.75 71 VAL A CA 1
ATOM 537 C C . VAL A 1 71 ? 2.975 6.757 6.675 1.00 94.75 71 VAL A C 1
ATOM 539 O O . VAL A 1 71 ? 1.843 7.089 7.016 1.00 94.75 71 VAL A O 1
ATOM 542 N N . PHE A 1 72 ? 3.588 5.704 7.221 1.00 93.62 72 PHE A N 1
ATOM 543 C CA . PHE A 1 72 ? 2.902 4.830 8.177 1.00 93.62 72 PHE A CA 1
ATOM 544 C C . PHE A 1 72 ? 2.666 5.477 9.548 1.00 93.62 72 PHE A C 1
ATOM 546 O O . PHE A 1 72 ? 1.768 5.051 10.273 1.00 93.62 72 PHE A O 1
ATOM 553 N N . SER A 1 73 ? 3.429 6.512 9.911 1.00 95.56 73 SER A N 1
ATOM 554 C CA . SER A 1 73 ? 3.158 7.286 11.124 1.00 95.56 73 SER A CA 1
ATOM 555 C C . SER A 1 73 ? 1.922 8.176 10.991 1.00 95.56 73 SER A C 1
ATOM 557 O O . SER A 1 73 ? 1.180 8.311 11.960 1.00 95.56 73 SER A O 1
ATOM 559 N N . GLU A 1 74 ? 1.671 8.725 9.800 1.00 96.19 74 GLU A N 1
ATOM 560 C CA . GLU A 1 74 ? 0.494 9.555 9.522 1.00 96.19 74 GLU A CA 1
ATOM 561 C C . GLU A 1 74 ? -0.766 8.716 9.295 1.00 96.19 74 GLU A C 1
ATOM 563 O O . GLU A 1 74 ? -1.815 9.042 9.845 1.00 96.19 74 GLU A O 1
ATOM 568 N N . LEU A 1 75 ? -0.647 7.581 8.593 1.00 93.38 75 LEU A N 1
ATOM 569 C CA . LEU A 1 75 ? -1.744 6.615 8.458 1.00 93.38 75 LEU A CA 1
ATOM 570 C C . LEU A 1 75 ? -2.247 6.119 9.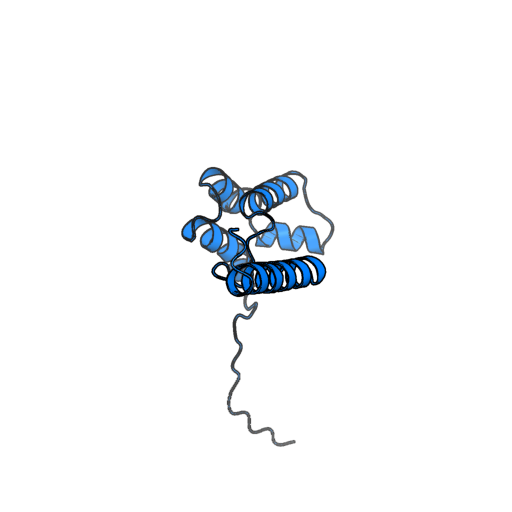818 1.00 93.38 75 LEU A C 1
ATOM 572 O O . LEU A 1 75 ? -3.436 5.849 9.980 1.00 93.38 75 LEU A O 1
ATOM 576 N N . SER A 1 76 ? -1.353 6.042 10.809 1.00 88.81 76 SER A N 1
ATOM 577 C CA . SER A 1 76 ? -1.599 5.493 12.143 1.00 88.81 76 SER A CA 1
ATOM 578 C C . SER A 1 76 ? -1.963 4.001 12.139 1.00 88.81 76 SER A C 1
ATOM 580 O O . SER A 1 76 ? -2.176 3.372 11.106 1.00 88.81 76 SER A O 1
ATOM 582 N N . SER A 1 77 ? -2.060 3.409 13.329 1.00 88.50 77 SER A N 1
ATOM 583 C CA . SER A 1 77 ? -2.510 2.023 13.497 1.00 88.50 77 SER A CA 1
ATOM 584 C C . SER A 1 77 ? -4.028 1.843 13.387 1.00 88.50 77 SER A C 1
ATOM 586 O O . SER A 1 77 ? -4.500 0.728 13.577 1.00 88.50 77 SER A O 1
ATOM 588 N N . TYR A 1 78 ? -4.796 2.915 13.161 1.00 88.06 78 TYR A N 1
ATOM 589 C CA . TYR A 1 78 ? -6.265 2.897 13.164 1.00 88.06 78 TYR A CA 1
ATOM 590 C C . TYR A 1 78 ? -6.892 2.911 11.766 1.00 88.06 78 TYR A C 1
ATOM 592 O O . TYR A 1 78 ? -8.115 2.856 11.661 1.00 88.06 78 TYR A O 1
ATOM 600 N N . VAL A 1 79 ? -6.075 2.970 10.713 1.00 91.19 79 VAL A N 1
ATOM 601 C CA . VAL A 1 79 ? -6.519 2.913 9.317 1.00 91.19 79 VAL A CA 1
ATOM 602 C C . VAL A 1 79 ? -6.189 1.537 8.749 1.00 91.19 79 VAL A C 1
ATOM 604 O O . VAL A 1 79 ? -5.031 1.114 8.764 1.00 91.19 79 VAL A O 1
ATOM 607 N N . ASP A 1 80 ? -7.197 0.841 8.225 1.00 90.31 80 ASP A N 1
ATOM 608 C CA . ASP A 1 80 ? -6.975 -0.370 7.441 1.00 90.31 80 ASP A CA 1
ATOM 609 C C . ASP A 1 80 ? -6.625 0.011 5.994 1.00 90.31 80 ASP A C 1
ATOM 611 O O . ASP A 1 80 ? -7.419 0.596 5.265 1.00 90.31 80 ASP A O 1
ATOM 615 N N . THR A 1 81 ? -5.413 -0.325 5.550 1.00 89.81 81 THR A N 1
ATOM 616 C CA . THR A 1 81 ? -4.969 -0.025 4.178 1.00 89.81 81 THR A CA 1
ATOM 617 C C . THR A 1 81 ? -5.654 -0.876 3.102 1.00 89.81 81 THR A C 1
ATOM 619 O O . THR A 1 81 ? -5.483 -0.589 1.917 1.00 89.81 81 THR A O 1
ATOM 622 N N . TYR A 1 82 ? -6.386 -1.930 3.485 1.00 90.00 82 TYR A N 1
ATOM 623 C CA . TYR A 1 82 ? -7.227 -2.711 2.573 1.00 90.00 82 TYR A CA 1
ATOM 624 C C . TYR A 1 82 ? -8.623 -2.099 2.398 1.00 90.00 82 TYR A C 1
ATOM 626 O O . TYR A 1 82 ? -9.202 -2.240 1.321 1.00 90.00 82 TYR A O 1
ATOM 634 N N . ASP A 1 83 ? -9.135 -1.406 3.419 1.00 91.75 83 ASP A N 1
ATOM 635 C CA . ASP A 1 83 ? -10.396 -0.660 3.390 1.00 91.75 83 ASP A CA 1
ATOM 636 C C . ASP A 1 83 ? -10.327 0.544 4.340 1.00 91.75 83 ASP A C 1
ATOM 638 O O . ASP A 1 83 ? -10.563 0.442 5.543 1.00 91.75 83 ASP A O 1
ATOM 642 N N . ILE A 1 84 ? -10.036 1.716 3.778 1.00 92.94 84 ILE A N 1
ATOM 643 C CA . ILE A 1 84 ? -9.815 2.949 4.547 1.00 92.94 84 ILE A CA 1
ATOM 644 C C . ILE A 1 84 ? -11.098 3.530 5.159 1.00 92.94 84 ILE A C 1
ATOM 646 O O . ILE A 1 84 ? -11.031 4.478 5.939 1.00 92.94 84 ILE A O 1
ATOM 650 N N . THR A 1 85 ? -12.266 3.008 4.775 1.00 91.75 85 THR A N 1
ATOM 651 C CA . THR A 1 85 ? -13.566 3.446 5.300 1.00 91.75 85 THR A CA 1
ATOM 652 C C . THR A 1 85 ? -14.035 2.589 6.470 1.00 91.75 85 THR A C 1
ATOM 654 O O . THR A 1 85 ? -14.906 3.009 7.237 1.00 91.75 85 THR A O 1
ATOM 657 N N . LEU A 1 86 ? -13.448 1.400 6.626 1.00 87.94 86 LEU A N 1
ATOM 658 C CA . LEU A 1 86 ? -13.742 0.483 7.711 1.00 87.94 86 LEU A CA 1
ATOM 659 C C . LEU A 1 86 ? -12.885 0.798 8.945 1.00 87.94 86 LEU A C 1
ATOM 661 O O . LEU A 1 86 ? -11.765 1.300 8.862 1.00 87.94 86 LEU A O 1
ATOM 665 N N . SER A 1 87 ? -13.418 0.479 10.125 1.00 83.19 87 SER A N 1
ATOM 666 C CA . SER A 1 87 ? -12.629 0.501 11.356 1.00 83.19 87 SER A CA 1
ATOM 667 C C . SER A 1 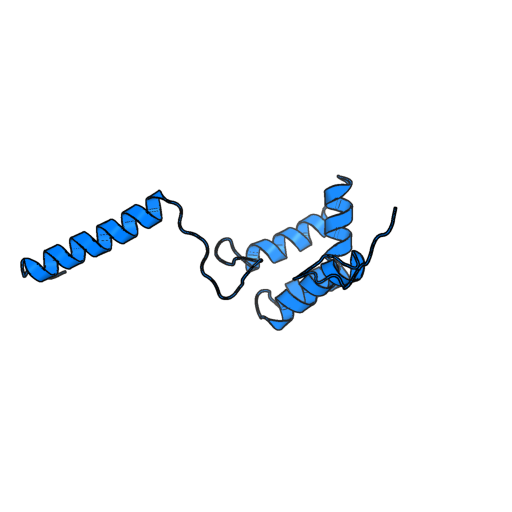87 ? -11.731 -0.731 11.440 1.00 83.19 87 SER A C 1
ATOM 669 O O . SER A 1 87 ? -12.124 -1.826 11.033 1.00 83.19 87 SER A O 1
ATOM 671 N N . ILE A 1 88 ? -10.551 -0.579 12.041 1.00 86.06 88 ILE A N 1
ATOM 672 C CA . ILE A 1 88 ? -9.704 -1.725 12.372 1.00 86.06 88 ILE A CA 1
ATOM 673 C C . ILE A 1 88 ? -10.448 -2.729 13.264 1.00 86.06 88 ILE A C 1
ATOM 675 O O . ILE A 1 88 ? -11.268 -2.368 14.112 1.00 86.06 88 ILE A O 1
ATOM 679 N N . CYS A 1 89 ? -10.127 -4.013 13.114 1.00 81.62 89 CYS A N 1
ATOM 680 C CA . CYS A 1 89 ? -10.654 -5.032 14.014 1.00 81.62 89 CYS A CA 1
ATOM 681 C C . CYS A 1 89 ? -10.141 -4.789 15.443 1.00 81.62 89 CYS A C 1
ATOM 683 O O . CYS A 1 89 ? -8.936 -4.831 15.698 1.00 81.62 89 CYS A O 1
ATOM 685 N N . LEU A 1 90 ? -11.060 -4.584 16.391 1.00 78.88 90 LEU A N 1
ATOM 686 C CA . LEU A 1 90 ? -10.739 -4.592 17.816 1.00 78.88 90 LEU A CA 1
ATOM 687 C C . LEU A 1 90 ? -10.159 -5.958 18.191 1.00 78.88 90 LEU A C 1
ATOM 689 O O . LEU A 1 90 ? -10.680 -7.004 17.795 1.00 78.88 90 LEU A O 1
ATOM 693 N N . ALA A 1 91 ? -9.099 -5.956 19.001 1.00 79.50 91 ALA A N 1
ATOM 694 C CA . ALA A 1 91 ? -8.617 -7.183 19.623 1.00 79.50 91 ALA A CA 1
ATOM 695 C C . ALA A 1 91 ? -9.782 -7.892 20.335 1.00 79.50 91 ALA A C 1
ATOM 697 O O . ALA A 1 91 ? -10.644 -7.228 20.916 1.00 79.50 91 ALA A O 1
ATOM 698 N N . SER A 1 92 ? -9.795 -9.228 20.335 1.00 77.50 92 SER A N 1
ATOM 699 C CA . SER A 1 92 ? -10.890 -10.027 20.912 1.00 77.50 92 SER A CA 1
ATOM 700 C C . SER A 1 92 ? -11.264 -9.590 22.333 1.00 77.50 92 SER A C 1
ATOM 702 O O . SER A 1 92 ? -12.444 -9.476 22.647 1.00 77.50 92 SER A O 1
ATOM 704 N N . VAL A 1 93 ? -10.268 -9.246 23.153 1.00 81.25 93 VAL A N 1
ATOM 705 C CA . VAL A 1 93 ? -10.452 -8.735 24.521 1.00 81.25 93 VAL A CA 1
ATOM 706 C C . VAL A 1 93 ? -11.148 -7.373 24.548 1.00 81.25 93 VAL A C 1
ATOM 708 O O . VAL A 1 93 ? -12.039 -7.156 25.365 1.00 81.25 93 VAL A O 1
ATOM 711 N N . LEU A 1 94 ? -10.786 -6.454 23.650 1.00 82.12 94 LEU A N 1
ATOM 712 C CA . LEU A 1 94 ? -11.432 -5.141 23.555 1.00 82.12 94 LEU A CA 1
ATOM 713 C C . LEU A 1 94 ? -12.862 -5.267 23.021 1.00 82.12 94 LEU A C 1
ATOM 715 O O . LEU A 1 94 ? -13.757 -4.588 23.516 1.00 82.12 94 LEU A O 1
ATOM 719 N N . GLN A 1 95 ? -13.094 -6.182 22.078 1.00 82.94 95 GLN A N 1
ATOM 720 C CA . GLN A 1 95 ? -14.430 -6.520 21.588 1.00 82.94 95 GLN A CA 1
ATOM 721 C C . GLN A 1 95 ? -15.304 -7.075 22.726 1.00 82.94 95 GLN A C 1
ATOM 723 O O . GLN A 1 95 ? -16.428 -6.623 22.932 1.00 82.94 95 GLN A O 1
ATOM 728 N N . GLN A 1 96 ? -14.775 -8.021 23.510 1.00 86.31 96 GLN A N 1
ATOM 729 C CA . GLN A 1 96 ? -15.453 -8.588 24.680 1.00 86.31 96 GLN A CA 1
ATOM 730 C C . GLN A 1 96 ? -15.741 -7.519 25.737 1.00 86.31 96 GLN A C 1
ATOM 732 O O . GLN A 1 96 ? -16.847 -7.479 26.272 1.00 86.31 96 GLN A O 1
ATOM 737 N N . ALA A 1 97 ? -14.784 -6.626 26.004 1.00 88.69 97 ALA A N 1
ATOM 738 C CA . ALA A 1 97 ? -14.973 -5.504 26.915 1.00 88.69 97 ALA A CA 1
ATOM 739 C C . ALA A 1 97 ? -16.049 -4.533 26.406 1.00 88.69 97 ALA A C 1
ATOM 741 O O . ALA A 1 97 ? -16.887 -4.103 27.193 1.00 88.69 97 ALA A O 1
ATOM 742 N N . ALA A 1 98 ? -16.085 -4.226 25.105 1.00 86.50 98 ALA A N 1
ATOM 743 C CA . ALA A 1 98 ? -17.106 -3.368 24.505 1.00 86.50 98 ALA A CA 1
ATOM 744 C C . ALA A 1 98 ? -18.513 -3.977 24.633 1.00 86.50 98 ALA A C 1
ATOM 746 O O . ALA A 1 98 ? -19.440 -3.294 25.074 1.00 86.50 98 ALA A O 1
ATOM 747 N N . VAL A 1 99 ? -18.661 -5.275 24.336 1.00 89.12 99 VAL A N 1
ATOM 748 C CA . VAL A 1 99 ? -19.926 -6.009 24.514 1.00 89.12 99 VAL A CA 1
ATOM 749 C C . VAL A 1 99 ? -20.326 -6.049 25.989 1.00 89.12 99 VAL A C 1
ATOM 751 O O . VAL A 1 99 ? -21.473 -5.756 26.322 1.00 89.12 99 VAL A O 1
ATOM 754 N N . LEU A 1 100 ? -19.386 -6.344 26.894 1.00 91.12 100 LEU A N 1
ATOM 755 C CA . LEU A 1 100 ? -19.641 -6.341 28.334 1.00 91.12 100 LEU A CA 1
ATOM 756 C C . LEU A 1 100 ? -20.090 -4.957 28.817 1.00 91.12 100 LEU A C 1
ATOM 758 O O . LEU A 1 100 ? -21.084 -4.856 29.530 1.00 91.12 100 LEU A O 1
ATOM 762 N N . HIS A 1 101 ? -19.413 -3.888 28.394 1.00 91.69 101 HIS A N 1
ATOM 763 C CA . HIS A 1 101 ? -19.806 -2.515 28.708 1.00 91.69 101 HIS A CA 1
ATOM 764 C C . HIS A 1 101 ? -21.217 -2.204 28.213 1.00 91.69 101 HIS A C 1
ATOM 766 O O . HIS A 1 101 ? -21.975 -1.548 28.925 1.00 91.69 101 HIS A O 1
ATOM 772 N N . GLN A 1 102 ? -21.586 -2.667 27.018 1.00 90.94 102 GLN A N 1
ATOM 773 C CA . GLN A 1 102 ? -22.929 -2.486 26.480 1.00 90.94 102 GLN A CA 1
ATOM 774 C C . GLN A 1 102 ? -23.975 -3.232 27.321 1.00 90.94 102 GLN A C 1
ATOM 776 O O . GLN A 1 102 ? -24.989 -2.636 27.677 1.00 90.94 102 GLN A O 1
ATOM 781 N N . LEU A 1 103 ? -23.701 -4.482 27.710 1.00 93.75 103 LEU A N 1
ATOM 782 C CA . LEU A 1 103 ? -24.577 -5.284 28.573 1.00 93.75 103 LEU A CA 1
ATOM 783 C C . LEU A 1 103 ? -24.744 -4.658 29.962 1.00 93.75 103 LEU A C 1
ATOM 785 O O . LEU A 1 103 ? -25.867 -4.506 30.431 1.00 93.75 103 LEU A O 1
ATOM 789 N N . VAL A 1 104 ? -23.650 -4.234 30.601 1.00 94.12 104 VAL A N 1
ATOM 790 C CA . VAL A 1 104 ? -23.681 -3.577 31.920 1.00 94.12 104 VAL A CA 1
ATOM 791 C C . VAL A 1 104 ? -24.462 -2.267 31.863 1.00 94.12 104 VAL A C 1
ATOM 793 O O . VAL A 1 104 ? -25.228 -1.970 32.780 1.00 94.12 104 VAL A O 1
ATOM 796 N N . ARG A 1 105 ? -24.304 -1.487 30.787 1.00 91.06 105 ARG A N 1
ATOM 797 C CA . ARG A 1 105 ? -25.062 -0.246 30.580 1.00 91.06 105 ARG A CA 1
ATOM 798 C C . ARG A 1 105 ? -26.552 -0.540 30.389 1.00 91.06 105 ARG A C 1
ATOM 800 O O . ARG A 1 105 ? -27.386 0.158 30.955 1.00 91.06 105 ARG A O 1
ATOM 807 N N . PHE A 1 106 ? -26.882 -1.601 29.654 1.00 91.94 106 PHE A N 1
ATOM 808 C CA . PHE A 1 106 ? -28.258 -2.063 29.478 1.00 91.94 106 PHE A CA 1
ATOM 809 C C . PHE A 1 106 ? -28.883 -2.500 30.810 1.00 91.94 106 PHE A C 1
ATOM 811 O O . PHE A 1 106 ? -29.999 -2.099 31.124 1.00 91.94 106 PHE A O 1
ATOM 818 N N . ILE A 1 107 ? -28.141 -3.246 31.634 1.00 90.25 107 ILE A N 1
ATOM 819 C CA . ILE A 1 107 ? -28.576 -3.650 32.978 1.00 90.25 107 ILE A CA 1
ATOM 820 C C . ILE A 1 107 ? -28.815 -2.422 33.865 1.00 90.25 107 ILE A C 1
ATOM 822 O O . ILE A 1 107 ? -29.864 -2.340 34.490 1.00 90.25 107 ILE A O 1
ATOM 826 N N . HIS A 1 108 ? -27.915 -1.432 33.873 1.00 89.56 108 HIS A N 1
ATOM 827 C CA . HIS A 1 108 ? -28.112 -0.193 34.642 1.00 89.56 108 HIS A CA 1
ATOM 828 C C . HIS A 1 108 ? -29.400 0.544 34.253 1.00 89.56 108 HIS A C 1
ATOM 830 O O . HIS A 1 108 ? -30.136 0.994 35.131 1.00 89.56 108 HIS A O 1
ATOM 836 N N . ILE A 1 109 ? -29.711 0.609 32.952 1.00 87.38 109 ILE A N 1
ATOM 837 C CA . ILE A 1 109 ? -30.964 1.193 32.453 1.00 87.38 109 ILE A CA 1
ATOM 838 C C . ILE A 1 109 ? -32.178 0.414 32.977 1.00 87.38 109 ILE A C 1
ATOM 840 O O . ILE A 1 109 ? -33.130 1.031 33.454 1.00 87.38 109 ILE A O 1
ATOM 844 N N . LEU A 1 110 ? -32.147 -0.922 32.926 1.00 86.75 110 LEU A N 1
ATOM 845 C CA . LEU A 1 110 ? -33.241 -1.770 33.417 1.00 86.75 110 LEU A CA 1
ATOM 846 C C . LEU A 1 110 ? -33.409 -1.699 34.941 1.00 86.75 110 LEU A C 1
ATOM 848 O O . LEU A 1 110 ? -34.529 -1.747 35.439 1.00 86.75 110 LEU A O 1
ATOM 852 N N . GLU A 1 111 ? -32.310 -1.549 35.679 1.00 89.56 111 GLU A N 1
ATOM 853 C CA . GLU A 1 111 ? -32.310 -1.400 37.137 1.00 89.56 111 GLU A CA 1
ATOM 854 C C . GLU A 1 111 ? -32.631 0.033 37.599 1.00 89.56 111 GLU A C 1
ATOM 856 O O . GLU A 1 111 ? -32.667 0.298 38.801 1.00 89.56 111 GLU A O 1
ATOM 861 N N . GLY A 1 112 ? -32.837 0.981 36.677 1.00 76.38 112 GLY A N 1
ATOM 862 C CA . GLY A 1 112 ? -33.074 2.388 37.010 1.00 76.38 112 GLY A CA 1
ATOM 863 C C . GLY A 1 112 ? -31.879 3.075 37.684 1.00 76.38 112 GLY A C 1
ATOM 864 O O . GLY A 1 112 ? -32.027 4.158 38.255 1.00 76.38 112 GLY A O 1
ATOM 865 N N . LYS A 1 113 ? -30.685 2.474 37.624 1.00 69.00 113 LYS A N 1
ATOM 866 C CA . LYS A 1 113 ? -29.446 3.082 38.110 1.00 69.00 113 LYS A CA 1
ATOM 867 C C . LYS A 1 113 ? -28.930 4.015 37.018 1.00 69.00 113 LYS A C 1
ATOM 869 O O . LYS A 1 113 ? -28.555 3.562 35.939 1.00 69.00 113 LYS A O 1
ATOM 874 N N . LYS A 1 114 ? -28.956 5.329 37.268 1.00 58.22 114 LYS A N 1
ATOM 875 C CA . LYS A 1 114 ? -28.394 6.317 36.332 1.00 58.22 114 LYS A CA 1
ATOM 876 C C . LYS A 1 114 ? -26.928 5.978 36.037 1.00 58.22 114 LYS A C 1
ATOM 878 O O . LYS A 1 114 ? -26.182 5.661 36.961 1.00 58.22 114 LYS A O 1
ATOM 883 N N . SER A 1 115 ? -26.598 6.030 34.744 1.00 60.66 115 SER A N 1
ATOM 884 C CA . SER A 1 115 ? -25.243 5.899 34.194 1.00 60.66 115 SER A CA 1
ATOM 885 C C . SER A 1 115 ? -24.252 6.860 34.833 1.00 60.66 115 SER A C 1
ATOM 887 O O . SER A 1 115 ? -24.680 7.960 35.248 1.00 60.66 115 SER A O 1
#

InterPro domains:
  IPR001563 Peptidase S10, serine carboxypeptidase [PF00450] (2-92)
  IPR029058 Alpha/Beta hydrolase fold [G3DSA:3.40.50.1820] (1-100)
  IPR029058 Alpha/Beta hydrolase fold [SSF53474] (2-91)